Protein AF-A0A1F5FNK1-F1 (afdb_monomer_lite)

Secondary structure (DSSP, 8-state):
------TTEEEEE----TT-TTTTTS-SHHHHHHHHHHHHHHT--S-EEEEEE-TTPEEEEPPPSSSEEEEEEEESPPEEEEEE-TTSPEEEE--SSEEEEEEEEEPPPPTT-------S-EEEEEE-

Sequence (128 aa):
MIKQLDDRYSLERAKLSSGELSLSTKTGLAGEMEAFIGIASSFCKVPLEVVHVKRGVQGSLPVSRIGKTNIRYVGQAPAILVEPDANGNLKMIFTGEAVIEVIYNSEKVGAHGRNRGAHGQKKIYVVE

Structure (mmCIF, N/CA/C/O backbone):
data_AF-A0A1F5FNK1-F1
#
_entry.id   AF-A0A1F5FNK1-F1
#
loop_
_atom_site.group_PDB
_atom_site.id
_atom_site.type_symbol
_atom_site.label_atom_id
_atom_site.label_alt_id
_atom_site.label_comp_id
_atom_site.label_asym_id
_atom_site.label_entity_id
_atom_site.label_seq_id
_atom_site.pdbx_PDB_ins_code
_atom_site.Cartn_x
_atom_site.Cartn_y
_atom_site.Cartn_z
_atom_site.occupancy
_atom_site.B_iso_or_equiv
_atom_site.auth_seq_id
_atom_site.auth_comp_id
_atom_site.auth_asym_id
_atom_site.auth_atom_id
_atom_site.pdbx_PDB_model_num
ATOM 1 N N . MET A 1 1 ? 18.232 19.964 5.990 1.00 29.98 1 MET A N 1
ATOM 2 C CA . MET A 1 1 ? 18.309 19.805 4.522 1.00 29.98 1 MET A CA 1
ATOM 3 C C . MET A 1 1 ? 17.395 18.646 4.145 1.00 29.98 1 MET A C 1
ATOM 5 O O . MET A 1 1 ? 17.719 17.508 4.456 1.00 29.98 1 MET A O 1
ATOM 9 N N . ILE A 1 2 ? 16.194 18.935 3.637 1.00 34.03 2 ILE A N 1
ATOM 10 C CA . ILE A 1 2 ? 15.201 17.910 3.271 1.00 34.03 2 ILE A CA 1
ATOM 11 C C . ILE A 1 2 ? 15.765 17.175 2.048 1.00 34.03 2 ILE A C 1
ATOM 13 O O . ILE A 1 2 ? 15.998 17.807 1.019 1.00 34.03 2 ILE A O 1
ATOM 17 N N . LYS A 1 3 ? 16.103 15.886 2.205 1.00 37.16 3 LYS A N 1
ATOM 18 C CA . LYS A 1 3 ? 16.709 15.059 1.149 1.00 37.16 3 LYS A CA 1
ATOM 19 C C . LYS A 1 3 ? 15.835 15.112 -0.110 1.00 37.16 3 LYS A C 1
ATOM 21 O O . LYS A 1 3 ? 14.613 15.027 -0.011 1.00 37.16 3 LYS A O 1
ATOM 26 N N . GLN A 1 4 ? 16.498 15.254 -1.260 1.00 42.16 4 GLN A N 1
ATOM 27 C CA . GLN A 1 4 ? 15.941 15.076 -2.603 1.00 42.16 4 GLN A CA 1
ATOM 28 C C . GLN A 1 4 ? 14.910 13.944 -2.595 1.00 42.16 4 GLN A C 1
ATOM 30 O O . GLN A 1 4 ? 15.234 12.834 -2.176 1.00 42.16 4 GLN A O 1
ATOM 35 N N . LEU A 1 5 ? 13.682 14.255 -3.021 1.00 47.09 5 LEU A N 1
ATOM 36 C CA . LEU A 1 5 ? 12.624 13.282 -3.282 1.00 47.09 5 LEU A CA 1
ATOM 37 C C . LEU A 1 5 ? 13.210 12.162 -4.141 1.00 47.09 5 LEU A C 1
ATOM 39 O O . LEU A 1 5 ? 13.544 12.367 -5.305 1.00 47.09 5 LEU A O 1
ATOM 43 N N . ASP A 1 6 ? 13.408 11.010 -3.515 1.00 58.09 6 ASP A N 1
ATOM 44 C CA . ASP A 1 6 ? 13.993 9.835 -4.128 1.00 58.09 6 ASP A CA 1
ATOM 45 C C . ASP A 1 6 ? 13.098 9.383 -5.287 1.00 58.09 6 ASP A C 1
ATOM 47 O O . ASP A 1 6 ? 11.958 8.964 -5.090 1.00 58.09 6 ASP A O 1
ATOM 51 N N . ASP A 1 7 ? 13.602 9.487 -6.516 1.00 62.38 7 ASP A N 1
ATOM 52 C CA . ASP A 1 7 ? 12.842 9.201 -7.734 1.00 62.38 7 ASP A CA 1
ATOM 53 C C . ASP A 1 7 ? 12.365 7.738 -7.830 1.00 62.38 7 ASP A C 1
ATOM 55 O O . ASP A 1 7 ? 11.561 7.413 -8.711 1.00 62.38 7 ASP A O 1
ATOM 59 N N . ARG A 1 8 ? 12.842 6.864 -6.932 1.00 70.00 8 ARG A N 1
ATOM 60 C CA . ARG A 1 8 ? 12.560 5.424 -6.876 1.00 70.00 8 ARG A CA 1
ATOM 61 C C . ARG A 1 8 ? 11.142 5.076 -6.414 1.00 70.00 8 ARG A C 1
ATOM 63 O O . ARG A 1 8 ? 10.662 3.982 -6.734 1.00 70.00 8 ARG A O 1
ATOM 70 N N . TYR A 1 9 ? 10.450 5.971 -5.704 1.00 78.50 9 TYR A N 1
ATOM 71 C CA . TYR A 1 9 ? 9.070 5.731 -5.277 1.00 78.50 9 TYR A CA 1
ATOM 72 C C . TYR A 1 9 ? 8.178 6.975 -5.326 1.00 78.50 9 TYR A C 1
ATOM 74 O O . TYR A 1 9 ? 8.645 8.110 -5.356 1.00 78.50 9 TYR A O 1
ATOM 82 N N . SER A 1 10 ? 6.868 6.744 -5.352 1.00 81.75 10 SER A N 1
ATOM 83 C CA . SER A 1 10 ? 5.839 7.767 -5.173 1.00 81.75 10 SER A CA 1
ATOM 84 C C . SER A 1 10 ? 4.952 7.363 -4.003 1.00 81.75 10 SER A C 1
ATOM 86 O O . SER A 1 10 ? 4.521 6.214 -3.943 1.00 81.75 10 SER A O 1
ATOM 88 N N . LEU A 1 11 ? 4.722 8.287 -3.068 1.00 84.31 11 LEU A N 1
ATOM 89 C CA . LEU A 1 11 ? 3.833 8.095 -1.925 1.00 84.31 11 LEU A CA 1
ATOM 90 C C . LEU A 1 11 ? 2.674 9.086 -2.023 1.00 84.31 11 LEU A C 1
ATOM 92 O O . LEU A 1 11 ? 2.895 10.297 -1.987 1.00 84.31 11 LEU A O 1
ATOM 96 N N . GLU A 1 12 ? 1.448 8.578 -2.091 1.00 87.88 12 GLU A N 1
ATOM 97 C CA . GLU A 1 12 ? 0.243 9.403 -2.161 1.00 87.88 12 GLU A CA 1
ATOM 98 C C . GLU A 1 12 ? -0.871 8.889 -1.245 1.00 87.88 12 GLU A C 1
ATOM 100 O O . GLU A 1 12 ? -1.061 7.686 -1.063 1.00 87.88 12 GLU A O 1
ATOM 105 N N . ARG A 1 13 ? -1.644 9.818 -0.671 1.00 87.75 13 ARG A N 1
ATOM 106 C CA . ARG A 1 13 ? -2.895 9.463 0.004 1.00 87.75 13 ARG A CA 1
ATOM 107 C C . ARG A 1 13 ? -3.945 9.178 -1.061 1.00 87.75 13 ARG A C 1
ATOM 109 O O . ARG A 1 13 ? -4.220 10.048 -1.889 1.00 87.75 13 ARG A O 1
ATOM 116 N N . ALA A 1 14 ? -4.553 8.000 -1.017 1.00 86.44 14 ALA A N 1
ATOM 117 C CA . ALA A 1 14 ? -5.637 7.653 -1.918 1.00 86.44 14 ALA A CA 1
ATOM 118 C C . ALA A 1 14 ? -6.853 8.546 -1.632 1.00 86.44 14 ALA A C 1
ATOM 120 O O . ALA A 1 14 ? -7.303 8.672 -0.491 1.00 86.44 14 ALA A O 1
ATOM 121 N N . LYS A 1 15 ? -7.374 9.188 -2.682 1.00 81.75 15 LYS A N 1
ATOM 122 C CA . LYS A 1 15 ? -8.658 9.889 -2.642 1.00 81.75 15 LYS A CA 1
ATOM 123 C C . LYS A 1 15 ? -9.704 8.989 -3.266 1.00 81.75 15 LYS A C 1
ATOM 125 O O . LYS A 1 15 ? -9.684 8.758 -4.471 1.00 81.75 15 LYS A O 1
ATOM 130 N N . LEU A 1 16 ? -10.597 8.511 -2.423 1.00 76.06 16 LEU A N 1
ATOM 131 C CA . LEU A 1 16 ? -11.720 7.689 -2.820 1.00 76.06 16 LEU A CA 1
ATOM 132 C C . LEU A 1 16 ? -12.796 8.600 -3.430 1.00 76.06 16 LEU A C 1
ATOM 134 O O . LEU A 1 16 ? -13.244 9.545 -2.779 1.00 76.06 16 LEU A O 1
ATOM 138 N N . SER A 1 17 ? -13.125 8.419 -4.711 1.00 68.69 17 SER A N 1
ATOM 139 C CA . SER A 1 17 ? -14.041 9.328 -5.432 1.00 68.69 17 SER A CA 1
ATOM 140 C C . SER A 1 17 ? -15.505 8.879 -5.343 1.00 68.69 17 SER A C 1
ATOM 142 O O . SER A 1 17 ? -15.804 7.725 -5.035 1.00 68.69 17 SER A O 1
ATOM 144 N N . SER A 1 18 ? -16.440 9.804 -5.595 1.00 49.38 18 SER A N 1
ATOM 145 C CA . SER A 1 18 ? -17.885 9.561 -5.504 1.00 49.38 18 SER A CA 1
ATOM 146 C C . SER A 1 18 ? -18.330 8.480 -6.496 1.00 49.38 18 SER A C 1
ATOM 148 O O . SER A 1 18 ? -18.381 8.726 -7.700 1.00 49.38 18 SER A O 1
ATOM 150 N N . GLY A 1 19 ? -18.643 7.289 -5.986 1.00 53.03 19 GLY A N 1
ATOM 151 C CA . GLY A 1 19 ? -18.984 6.109 -6.790 1.00 53.03 19 GLY A CA 1
ATOM 152 C C . GLY A 1 19 ? -18.438 4.797 -6.223 1.00 53.03 19 GLY A C 1
ATOM 153 O O . GLY A 1 19 ? -18.882 3.723 -6.618 1.00 53.03 19 GLY A O 1
ATOM 154 N N . GLU A 1 20 ? -17.532 4.863 -5.249 1.00 56.12 20 GLU A N 1
ATOM 155 C CA . GLU A 1 20 ? -17.095 3.713 -4.456 1.00 56.12 20 GLU A CA 1
ATOM 156 C C . GLU A 1 20 ? -18.206 3.307 -3.474 1.00 56.12 20 GLU A C 1
ATOM 158 O O . GLU A 1 20 ? -18.159 3.606 -2.283 1.00 56.12 20 GLU A O 1
ATOM 163 N N . LEU A 1 21 ? -19.254 2.684 -4.020 1.00 45.62 21 LEU A N 1
ATOM 164 C CA . LEU A 1 21 ? -20.584 2.384 -3.464 1.00 45.62 21 LEU A CA 1
ATOM 165 C C . LEU A 1 21 ? -20.649 1.841 -2.016 1.00 45.62 21 LEU A C 1
ATOM 167 O O . LEU A 1 21 ? -21.734 1.766 -1.449 1.00 45.62 21 LEU A O 1
ATOM 171 N N . SER A 1 22 ? -19.522 1.454 -1.418 1.00 52.91 22 SER A N 1
ATOM 172 C CA . SER A 1 22 ? -19.429 0.844 -0.090 1.00 52.91 22 SER A CA 1
ATOM 173 C C . SER A 1 22 ? -19.036 1.827 1.025 1.00 52.91 22 SER A C 1
ATOM 175 O O . SER A 1 22 ? -19.357 1.581 2.187 1.00 52.91 22 SER A O 1
ATOM 177 N N . LEU A 1 23 ? -18.392 2.958 0.707 1.00 55.84 23 LEU A N 1
ATOM 178 C CA . LEU A 1 23 ? -17.866 3.895 1.716 1.00 55.84 23 LEU A CA 1
ATOM 179 C C . LEU A 1 23 ? -18.942 4.615 2.522 1.00 55.84 23 LEU A C 1
ATOM 181 O O . LEU A 1 23 ? -18.764 4.871 3.707 1.00 55.84 23 LEU A O 1
ATOM 185 N N . SER A 1 24 ? -20.076 4.933 1.900 1.00 56.03 24 SER A N 1
ATOM 186 C CA . SER A 1 24 ? -21.191 5.571 2.606 1.00 56.03 24 SER A CA 1
ATOM 187 C C . SER A 1 24 ? -21.899 4.620 3.577 1.00 56.03 24 SER A C 1
ATOM 189 O O . SER A 1 24 ? -22.559 5.088 4.499 1.00 56.03 24 SER A O 1
ATOM 191 N N . THR A 1 25 ? -21.762 3.299 3.397 1.00 60.44 25 THR A N 1
ATOM 192 C CA . THR A 1 25 ? -22.408 2.291 4.259 1.00 60.44 25 THR A CA 1
ATOM 193 C C . THR A 1 25 ? -21.612 1.961 5.522 1.00 60.44 25 THR A C 1
ATOM 195 O O . THR A 1 25 ? -22.187 1.459 6.486 1.00 60.44 25 THR A O 1
ATOM 198 N N . LYS A 1 26 ? -20.312 2.283 5.556 1.00 64.69 26 LYS A N 1
ATOM 199 C CA . LYS A 1 26 ? -19.456 2.173 6.743 1.00 64.69 26 LYS A CA 1
ATOM 200 C C . LYS A 1 26 ? -18.767 3.508 6.999 1.00 64.69 26 LYS A C 1
ATOM 202 O O . LYS A 1 26 ? -17.760 3.834 6.384 1.00 64.69 26 LYS A O 1
ATOM 207 N N . THR A 1 27 ? -19.322 4.290 7.917 1.00 65.44 27 THR A N 1
ATOM 208 C CA . THR A 1 27 ? -18.775 5.600 8.286 1.00 65.44 27 THR A CA 1
ATOM 209 C C . THR A 1 27 ? -17.490 5.457 9.104 1.00 65.44 27 THR A C 1
ATOM 211 O O . THR A 1 27 ? -17.457 4.693 10.068 1.00 65.44 27 THR A O 1
ATOM 214 N N . GLY A 1 28 ? -16.464 6.248 8.780 1.00 79.81 28 GLY A N 1
ATOM 215 C CA . GLY A 1 28 ? -15.207 6.319 9.533 1.00 79.81 28 GLY A CA 1
ATOM 216 C C . GLY A 1 28 ? -14.064 5.498 8.930 1.00 79.81 28 GLY A C 1
ATOM 217 O O . GLY A 1 28 ? -14.226 4.816 7.920 1.00 79.81 28 GLY A O 1
ATOM 218 N N . LEU A 1 29 ? -12.890 5.572 9.566 1.00 85.00 29 LEU A N 1
ATOM 219 C CA . LEU A 1 29 ? -11.626 5.046 9.034 1.00 85.00 29 LEU A CA 1
ATOM 220 C C . LEU A 1 29 ? -11.686 3.553 8.665 1.00 85.00 29 LEU A C 1
ATOM 222 O O . LEU A 1 29 ? -11.196 3.169 7.608 1.00 85.00 29 LEU A O 1
ATOM 226 N N . ALA A 1 30 ? -12.327 2.722 9.492 1.00 85.94 30 ALA A N 1
ATOM 227 C CA . ALA A 1 30 ? -12.473 1.293 9.215 1.00 85.94 30 ALA A CA 1
ATOM 228 C C . ALA A 1 30 ? -13.226 1.028 7.896 1.00 85.94 30 ALA A C 1
ATOM 230 O O . ALA A 1 30 ? -12.819 0.175 7.111 1.00 85.94 30 ALA A O 1
ATOM 231 N N . GLY A 1 31 ? -14.277 1.803 7.611 1.00 84.94 31 GLY A N 1
ATOM 232 C CA . GLY A 1 31 ? -15.004 1.711 6.345 1.00 84.94 31 GLY A CA 1
ATOM 233 C C . GLY A 1 31 ? -14.170 2.162 5.149 1.00 84.94 31 GLY A C 1
ATOM 234 O O . GLY A 1 31 ? -14.203 1.515 4.102 1.00 84.94 31 GLY A O 1
ATOM 235 N N . GLU A 1 32 ? -13.367 3.220 5.318 1.00 86.19 32 GLU A N 1
ATOM 236 C CA . GLU A 1 32 ? -12.422 3.678 4.291 1.00 86.19 32 GLU A CA 1
ATOM 237 C C . GLU A 1 32 ? -11.371 2.615 3.957 1.00 86.19 32 GLU A C 1
ATOM 239 O O . GLU A 1 32 ? -11.096 2.345 2.786 1.00 86.19 32 GLU A O 1
ATOM 244 N N . MET A 1 33 ? -10.811 1.982 4.988 1.00 88.94 33 MET A N 1
ATOM 245 C CA . MET A 1 33 ? -9.822 0.915 4.861 1.00 88.94 33 MET A CA 1
ATOM 246 C C . MET A 1 33 ? -10.400 -0.308 4.141 1.00 88.94 33 MET A C 1
ATOM 248 O O . MET A 1 33 ? -9.790 -0.806 3.195 1.00 88.94 33 MET A O 1
ATOM 252 N N . GLU A 1 34 ? -11.591 -0.766 4.530 1.00 88.12 34 GLU A N 1
ATOM 253 C CA . GLU A 1 34 ? -12.250 -1.908 3.889 1.00 88.12 34 GLU A CA 1
ATOM 254 C C . GLU A 1 34 ? -12.581 -1.654 2.413 1.00 88.12 34 GLU A C 1
ATOM 256 O O . GLU A 1 34 ? -12.300 -2.497 1.555 1.00 88.12 34 GLU A O 1
ATOM 261 N N . ALA A 1 35 ? -13.149 -0.488 2.093 1.00 85.75 35 ALA A N 1
ATOM 262 C CA . ALA A 1 35 ? -13.473 -0.144 0.713 1.00 85.75 35 ALA A CA 1
ATOM 263 C C . ALA A 1 35 ? -12.211 -0.061 -0.153 1.00 85.75 35 ALA A C 1
ATOM 265 O O . ALA A 1 35 ? -12.189 -0.588 -1.269 1.00 85.75 35 ALA A O 1
ATOM 266 N N . PHE A 1 36 ? -11.137 0.529 0.380 1.00 88.06 36 PHE A N 1
ATOM 267 C CA . PHE A 1 36 ? -9.859 0.600 -0.315 1.00 88.06 36 PHE A CA 1
ATOM 268 C C . PHE A 1 36 ? -9.284 -0.793 -0.605 1.00 88.06 36 PHE A C 1
ATOM 270 O O . PHE A 1 36 ? -8.850 -1.033 -1.732 1.00 88.06 36 PHE A O 1
ATOM 277 N N . ILE A 1 37 ? -9.345 -1.737 0.347 1.00 89.81 37 ILE A N 1
ATOM 278 C CA . ILE A 1 37 ? -8.952 -3.140 0.112 1.00 89.81 37 ILE A CA 1
ATOM 279 C C . ILE A 1 37 ? -9.790 -3.745 -1.017 1.00 89.81 37 ILE A C 1
ATOM 281 O O . ILE A 1 37 ? -9.227 -4.358 -1.928 1.00 89.81 37 ILE A O 1
ATOM 285 N N . GLY A 1 38 ? -11.112 -3.557 -0.990 1.00 87.25 38 GLY A N 1
ATOM 286 C CA . GLY A 1 38 ? -12.022 -4.078 -2.011 1.00 87.25 38 GLY A CA 1
ATOM 287 C C . GLY A 1 38 ? -11.685 -3.568 -3.414 1.00 87.25 38 GLY A C 1
ATOM 288 O O . GLY A 1 38 ? -11.552 -4.357 -4.352 1.00 87.25 38 GLY A O 1
ATOM 289 N N . ILE A 1 39 ? -11.464 -2.263 -3.559 1.00 82.69 39 ILE A N 1
ATOM 290 C CA . ILE A 1 39 ? -11.132 -1.622 -4.841 1.00 82.69 39 ILE A CA 1
ATOM 291 C C . ILE A 1 39 ? -9.745 -2.031 -5.313 1.00 82.69 39 ILE A C 1
ATOM 293 O O . ILE A 1 39 ? -9.574 -2.450 -6.461 1.00 82.69 39 ILE A O 1
ATOM 297 N N . ALA A 1 40 ? -8.750 -1.953 -4.428 1.00 84.56 40 ALA A N 1
ATOM 298 C CA . ALA A 1 40 ? -7.393 -2.353 -4.748 1.00 84.56 40 ALA A CA 1
ATOM 299 C C . ALA A 1 40 ? -7.362 -3.828 -5.185 1.00 84.56 40 ALA A C 1
ATOM 301 O O . ALA A 1 40 ? -6.706 -4.162 -6.171 1.00 84.56 40 ALA A O 1
ATOM 302 N N . SER A 1 41 ? -8.109 -4.709 -4.528 1.00 85.00 41 SER A N 1
ATOM 303 C CA . SER A 1 41 ? -8.150 -6.127 -4.898 1.00 85.00 41 SER A CA 1
ATOM 304 C C . SER A 1 41 ? -8.880 -6.368 -6.224 1.00 85.00 41 SER A C 1
ATOM 306 O O . SER A 1 41 ? -8.406 -7.147 -7.048 1.00 85.00 41 SER A O 1
ATOM 308 N N . SER A 1 42 ? -9.982 -5.652 -6.476 1.00 78.94 42 SER A N 1
ATOM 309 C CA . SER A 1 42 ? -10.837 -5.853 -7.660 1.00 78.94 42 SER A CA 1
ATOM 310 C C . SER A 1 42 ? -10.177 -5.438 -8.978 1.00 78.94 42 SER A C 1
ATOM 312 O O . SER A 1 42 ? -10.421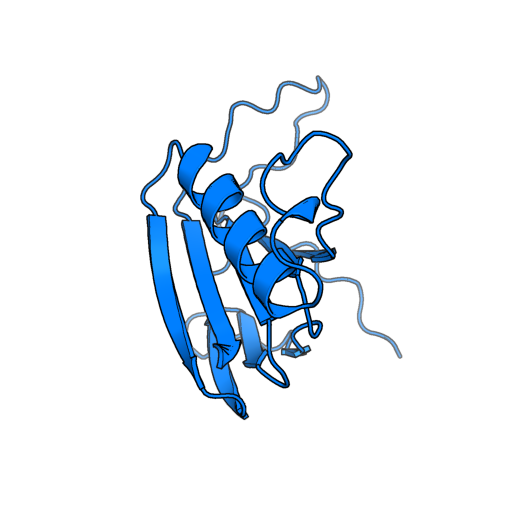 -6.049 -10.016 1.00 78.94 42 SER A O 1
ATOM 314 N N . PHE A 1 43 ? -9.312 -4.421 -8.959 1.00 67.38 43 PHE A N 1
ATOM 315 C CA . PHE A 1 43 ? -8.614 -3.925 -10.153 1.00 67.38 43 PHE A CA 1
ATOM 316 C C . PHE A 1 43 ? -7.189 -4.482 -10.298 1.00 67.38 43 PHE A C 1
ATOM 318 O O . PHE A 1 43 ? -6.298 -3.805 -10.820 1.00 67.38 43 PHE A O 1
ATOM 325 N N . CYS A 1 44 ? -6.937 -5.710 -9.835 1.00 69.75 44 CYS A N 1
ATOM 326 C CA . CYS A 1 44 ? -5.605 -6.303 -9.873 1.00 69.75 44 CYS A CA 1
ATOM 327 C C . CYS A 1 44 ? -5.423 -7.274 -11.050 1.00 69.75 44 CYS A C 1
ATOM 329 O O . CYS A 1 44 ? -6.027 -8.339 -11.097 1.00 69.75 44 CYS A O 1
ATOM 331 N N . LYS A 1 45 ? -4.545 -6.917 -11.997 1.00 74.81 45 LYS A N 1
ATOM 332 C CA . LYS A 1 45 ? -4.120 -7.783 -13.121 1.00 74.81 45 LYS A CA 1
ATOM 333 C C . LYS A 1 45 ? -2.777 -8.484 -12.878 1.00 74.81 45 LYS A C 1
ATOM 335 O O . LYS A 1 45 ? -2.248 -9.129 -13.776 1.00 74.81 45 LYS A O 1
ATOM 340 N N . VAL A 1 46 ? -2.216 -8.312 -11.686 1.00 77.75 46 VAL A N 1
ATOM 341 C CA . VAL A 1 46 ? -0.918 -8.845 -11.258 1.00 77.75 46 VAL A CA 1
ATOM 342 C C . VAL A 1 46 ? -1.093 -9.712 -10.009 1.00 77.75 46 VAL A C 1
ATOM 344 O O . VAL A 1 46 ? -2.117 -9.574 -9.337 1.00 77.75 46 VAL A O 1
ATOM 347 N N . PRO A 1 47 ? -0.130 -10.585 -9.656 1.00 84.44 47 PRO A N 1
ATOM 348 C CA . PRO A 1 47 ? -0.175 -11.302 -8.385 1.00 84.44 47 PRO A CA 1
ATOM 349 C C . PRO A 1 47 ? -0.317 -10.328 -7.208 1.00 84.44 47 PRO A C 1
ATOM 351 O O . PRO A 1 47 ? 0.469 -9.381 -7.089 1.00 84.44 47 PRO A O 1
ATOM 354 N N . LEU A 1 48 ? -1.331 -10.561 -6.372 1.00 87.38 48 LEU A N 1
ATOM 355 C CA . LEU A 1 48 ? -1.657 -9.773 -5.186 1.00 87.38 48 LEU A CA 1
ATOM 356 C C . LEU A 1 48 ? -1.409 -10.603 -3.928 1.00 87.38 48 LEU A C 1
ATOM 358 O O . LEU A 1 48 ? -1.902 -11.722 -3.816 1.00 87.38 48 LEU A O 1
ATOM 362 N N . GLU A 1 49 ? -0.712 -10.017 -2.964 1.00 90.56 49 GLU A N 1
ATOM 363 C CA . GLU A 1 49 ? -0.577 -10.548 -1.610 1.00 90.56 49 GLU A CA 1
ATOM 364 C C . GLU A 1 49 ? -1.122 -9.524 -0.606 1.00 90.56 49 GLU A C 1
ATOM 366 O O . GLU A 1 49 ? -0.805 -8.334 -0.678 1.00 90.56 49 GLU A O 1
ATOM 371 N N . VAL A 1 50 ? -1.950 -9.985 0.331 1.00 91.38 50 VAL A N 1
ATOM 372 C CA . VAL A 1 50 ? -2.451 -9.170 1.443 1.00 91.38 50 VAL A CA 1
ATOM 373 C C . VAL A 1 50 ? -1.712 -9.591 2.707 1.00 91.38 50 VAL A C 1
ATOM 375 O O . VAL A 1 50 ? -1.656 -10.775 3.031 1.00 91.38 50 VAL A O 1
ATOM 378 N N . VAL A 1 51 ? -1.125 -8.623 3.403 1.00 90.50 51 VAL A N 1
ATOM 379 C CA . VAL A 1 51 ? -0.273 -8.834 4.573 1.00 90.50 51 VAL A CA 1
ATOM 380 C C . VAL A 1 51 ? -0.843 -8.043 5.740 1.00 90.50 51 VAL A C 1
ATOM 382 O O . VAL A 1 51 ? -1.004 -6.830 5.646 1.00 90.50 51 VAL A O 1
ATOM 385 N N . HIS A 1 52 ? -1.105 -8.713 6.858 1.00 91.62 52 HIS A N 1
ATOM 386 C CA . HIS A 1 52 ? -1.504 -8.049 8.097 1.00 91.62 52 HIS A CA 1
ATOM 387 C C . HIS A 1 52 ? -0.262 -7.762 8.939 1.00 91.62 52 HIS A C 1
ATOM 389 O O . HIS A 1 52 ? 0.586 -8.637 9.132 1.00 91.62 52 HIS A O 1
ATOM 395 N N . VAL A 1 53 ? -0.134 -6.531 9.426 1.00 88.31 53 VAL A N 1
ATOM 396 C CA . VAL A 1 53 ? 1.016 -6.075 10.212 1.00 88.31 53 VAL A CA 1
ATOM 397 C C . VAL A 1 53 ? 0.548 -5.329 11.453 1.00 88.31 53 VAL A C 1
ATOM 399 O O . VAL A 1 53 ? -0.428 -4.588 11.416 1.00 88.31 53 VAL A O 1
ATOM 402 N N . LYS A 1 54 ? 1.273 -5.502 12.561 1.00 88.12 54 LYS A N 1
ATOM 403 C CA . LYS A 1 54 ? 1.012 -4.744 13.788 1.00 88.12 54 LYS A CA 1
ATOM 404 C C . LYS A 1 54 ? 1.621 -3.347 13.704 1.00 88.12 54 LYS A C 1
ATOM 406 O O . LYS A 1 54 ? 2.718 -3.173 13.163 1.00 88.12 54 LYS A O 1
ATOM 411 N N . ARG A 1 55 ? 0.966 -2.369 14.327 1.00 85.69 55 ARG A N 1
ATOM 412 C CA . ARG A 1 55 ? 1.545 -1.044 14.603 1.00 85.69 55 ARG A CA 1
ATOM 413 C C . ARG A 1 55 ? 2.918 -1.161 15.281 1.00 85.69 55 ARG A C 1
ATOM 415 O O . ARG A 1 55 ? 3.147 -2.019 16.131 1.00 85.69 55 ARG A O 1
ATOM 422 N N . GLY A 1 56 ? 3.843 -0.289 14.889 1.00 78.50 56 GLY A N 1
ATOM 423 C CA . GLY A 1 56 ? 5.220 -0.247 15.388 1.00 78.50 56 GLY A CA 1
ATOM 424 C C . GLY A 1 56 ? 6.179 -1.244 14.728 1.00 78.50 56 GLY A C 1
ATOM 425 O O . GLY A 1 56 ? 7.386 -1.151 14.949 1.00 78.50 56 GLY A O 1
ATOM 426 N N . VAL A 1 57 ? 5.687 -2.162 13.889 1.00 82.56 57 VAL A N 1
ATOM 427 C CA . VAL A 1 57 ? 6.548 -3.073 13.123 1.00 82.56 57 VAL A CA 1
ATOM 428 C C . VAL A 1 57 ? 7.246 -2.312 11.995 1.00 82.56 57 VAL A C 1
ATOM 430 O O . VAL A 1 57 ? 6.678 -1.412 11.369 1.00 82.56 57 VAL A O 1
ATOM 433 N N . GLN A 1 58 ? 8.496 -2.686 11.729 1.00 81.44 58 GLN A N 1
ATOM 434 C CA . GLN A 1 58 ? 9.215 -2.246 10.540 1.00 81.44 58 GLN A CA 1
ATOM 435 C C . GLN A 1 58 ? 8.980 -3.236 9.400 1.00 81.44 58 GLN A C 1
ATOM 437 O O . GLN A 1 58 ? 9.198 -4.437 9.554 1.00 81.44 58 GLN A O 1
ATOM 442 N N . GLY A 1 59 ? 8.532 -2.726 8.257 1.00 76.50 59 GLY A N 1
ATOM 443 C CA . GLY A 1 59 ? 8.382 -3.480 7.019 1.00 76.50 59 GLY A CA 1
ATOM 444 C C . GLY A 1 59 ? 9.505 -3.170 6.033 1.00 76.50 59 GLY A C 1
ATOM 445 O O . GLY A 1 59 ? 10.022 -2.053 5.994 1.00 76.50 59 GLY A O 1
ATOM 446 N N . SER A 1 60 ? 9.851 -4.156 5.209 1.00 78.31 60 SER A N 1
ATOM 447 C CA . SER A 1 60 ? 10.697 -3.969 4.029 1.00 78.31 60 SER A CA 1
ATOM 448 C C . SER A 1 60 ? 9.802 -3.939 2.789 1.00 78.31 60 SER A C 1
ATOM 450 O O . SER A 1 60 ? 9.040 -4.877 2.540 1.00 78.31 60 SER A O 1
ATOM 452 N N . LEU A 1 61 ? 9.846 -2.835 2.046 1.00 77.12 61 LEU A N 1
ATOM 453 C CA . LEU A 1 61 ? 9.122 -2.632 0.800 1.00 77.12 61 LEU A CA 1
ATOM 454 C C . LEU A 1 61 ? 10.062 -2.866 -0.383 1.00 77.12 61 LEU A C 1
ATOM 456 O O . LEU A 1 61 ? 10.999 -2.084 -0.578 1.00 77.12 61 LEU A O 1
ATOM 460 N N . PRO A 1 62 ? 9.802 -3.892 -1.209 1.00 70.44 62 PRO A N 1
ATOM 461 C CA . PRO A 1 62 ? 10.533 -4.079 -2.448 1.00 70.44 62 PRO A CA 1
ATOM 462 C C . PRO A 1 62 ? 10.519 -2.802 -3.285 1.00 70.44 62 PRO A C 1
ATOM 464 O O . PRO A 1 62 ? 9.481 -2.155 -3.430 1.00 70.44 62 PRO A O 1
ATOM 467 N N . VAL A 1 63 ? 11.671 -2.439 -3.841 1.00 72.31 63 VAL A N 1
ATOM 468 C CA . VAL A 1 63 ? 11.769 -1.329 -4.793 1.00 72.31 63 VAL A CA 1
ATOM 469 C C . VAL A 1 63 ? 11.893 -1.907 -6.186 1.00 72.31 63 VAL A C 1
ATOM 471 O O . VAL A 1 63 ? 12.651 -2.846 -6.435 1.00 72.31 63 VAL A O 1
ATOM 474 N N . SER A 1 64 ? 11.140 -1.331 -7.108 1.00 69.19 64 SER A N 1
ATOM 475 C CA . SER A 1 64 ? 11.268 -1.626 -8.524 1.00 69.19 64 SER A CA 1
ATOM 476 C C . SER A 1 64 ? 12.702 -1.378 -9.014 1.00 69.19 64 SER A C 1
ATOM 478 O O . SER A 1 64 ? 13.222 -0.272 -8.879 1.00 69.19 64 SER A O 1
ATOM 480 N N . ARG A 1 65 ? 13.334 -2.393 -9.623 1.00 64.12 65 ARG A N 1
ATOM 481 C CA . ARG A 1 65 ? 14.687 -2.276 -10.211 1.00 64.12 65 ARG A CA 1
ATOM 482 C C . ARG A 1 65 ? 14.699 -1.600 -11.587 1.00 64.12 65 ARG A C 1
ATOM 484 O O . ARG A 1 65 ? 15.738 -1.109 -12.006 1.00 64.12 65 ARG A O 1
ATOM 491 N N . ILE A 1 66 ? 13.560 -1.598 -12.281 1.00 61.34 66 ILE A N 1
ATOM 492 C CA . ILE A 1 66 ? 13.418 -1.184 -13.693 1.00 61.34 66 ILE A CA 1
ATOM 493 C C . ILE A 1 66 ? 12.440 -0.012 -13.888 1.00 61.34 66 ILE A C 1
ATOM 495 O O . ILE A 1 66 ? 12.158 0.405 -15.002 1.00 61.34 66 ILE A O 1
ATOM 499 N N . GLY A 1 67 ? 11.909 0.537 -12.797 1.00 66.38 67 GLY A N 1
ATOM 500 C CA . GLY A 1 67 ? 10.807 1.503 -12.808 1.00 66.38 67 GLY A CA 1
ATOM 501 C C . GLY A 1 67 ? 10.565 2.109 -11.427 1.00 66.38 67 GLY A C 1
ATOM 502 O O . GLY A 1 67 ? 11.368 1.905 -10.520 1.00 66.38 67 GLY A O 1
ATOM 503 N N . LYS A 1 68 ? 9.446 2.806 -11.240 1.00 75.25 68 LYS A N 1
ATOM 504 C CA . LYS A 1 68 ? 9.036 3.392 -9.960 1.00 75.25 68 LYS A CA 1
ATOM 505 C C . LYS A 1 68 ? 8.140 2.454 -9.156 1.00 75.25 68 LYS A C 1
ATOM 507 O O . LYS A 1 68 ? 7.305 1.737 -9.713 1.00 75.25 68 LYS A O 1
ATOM 512 N N . THR A 1 69 ? 8.281 2.512 -7.838 1.00 80.44 69 THR A N 1
ATOM 513 C CA . THR A 1 69 ? 7.364 1.870 -6.885 1.00 80.44 69 THR A CA 1
ATOM 514 C C . THR A 1 69 ? 6.263 2.858 -6.514 1.00 80.44 69 THR A C 1
ATOM 516 O O . THR A 1 69 ? 6.568 3.927 -5.989 1.00 80.44 69 THR A O 1
ATOM 519 N N . ASN A 1 70 ? 4.997 2.534 -6.780 1.00 83.88 70 ASN A N 1
ATOM 520 C CA . ASN A 1 70 ? 3.880 3.389 -6.363 1.00 83.88 70 ASN A CA 1
ATOM 521 C C . ASN A 1 70 ? 3.313 2.885 -5.045 1.00 83.88 70 ASN A C 1
ATOM 523 O O . ASN A 1 70 ? 3.031 1.694 -4.905 1.00 83.88 70 ASN A O 1
ATOM 527 N N . ILE A 1 71 ? 3.143 3.803 -4.102 1.00 86.56 71 ILE A N 1
ATOM 528 C CA . ILE A 1 71 ? 2.634 3.543 -2.766 1.00 86.56 71 ILE A CA 1
ATOM 529 C C . ILE A 1 71 ? 1.422 4.442 -2.557 1.00 86.56 71 ILE A C 1
ATOM 531 O O . ILE A 1 71 ? 1.538 5.669 -2.572 1.00 86.56 71 ILE A O 1
ATOM 535 N N . ARG A 1 72 ? 0.261 3.827 -2.351 1.00 90.12 72 ARG A N 1
ATOM 536 C CA . ARG A 1 72 ? -0.987 4.523 -2.030 1.00 90.12 72 ARG A CA 1
ATOM 537 C C . ARG A 1 72 ? -1.458 4.105 -0.653 1.00 90.12 72 ARG A C 1
ATOM 539 O O . ARG A 1 72 ? -1.270 2.953 -0.274 1.00 90.12 72 ARG A O 1
ATOM 546 N N . TYR A 1 73 ? -2.069 5.013 0.095 1.00 91.56 73 TYR A N 1
ATOM 547 C CA . TYR A 1 73 ? -2.566 4.677 1.428 1.00 91.56 73 TYR A CA 1
ATOM 548 C C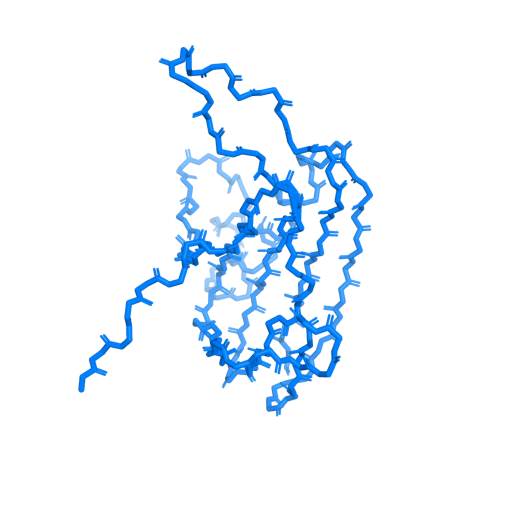 . TYR A 1 73 ? -3.885 5.355 1.789 1.00 91.56 73 TYR A C 1
ATOM 550 O O . TYR A 1 73 ? -4.200 6.444 1.306 1.00 91.56 73 TYR A O 1
ATOM 558 N N . VAL A 1 74 ? -4.609 4.716 2.705 1.00 91.12 74 VAL A N 1
ATOM 559 C CA . VAL A 1 74 ? -5.740 5.262 3.466 1.00 91.12 74 VAL A CA 1
ATOM 560 C C . VAL A 1 74 ? -5.421 5.121 4.956 1.00 91.12 74 VAL A C 1
ATOM 562 O O . VAL A 1 74 ? -4.770 4.157 5.351 1.00 91.12 74 VAL A O 1
ATOM 565 N N . GLY A 1 75 ? -5.857 6.079 5.777 1.00 89.69 75 GLY A N 1
ATOM 566 C CA . GLY A 1 75 ? -5.525 6.148 7.205 1.00 89.69 75 GLY A CA 1
ATOM 567 C C . GLY A 1 75 ? -4.239 6.912 7.504 1.00 89.69 75 GLY A C 1
ATOM 568 O O . GLY A 1 75 ? -3.942 7.919 6.852 1.00 89.69 75 GLY A O 1
ATOM 569 N N . GLN A 1 76 ? -3.502 6.456 8.518 1.00 88.56 76 GLN A N 1
ATOM 570 C CA . GLN A 1 76 ? -2.235 7.056 8.927 1.00 88.56 76 GLN A CA 1
ATOM 571 C C . GLN A 1 76 ? -1.203 6.934 7.797 1.00 88.56 76 GLN A C 1
ATOM 573 O O . GLN A 1 76 ? -0.942 5.846 7.283 1.00 88.56 76 GLN A O 1
ATOM 578 N N . ALA A 1 77 ? -0.569 8.049 7.429 1.00 84.06 77 ALA A N 1
ATOM 579 C CA . ALA A 1 77 ? 0.528 8.018 6.470 1.00 84.06 77 ALA A CA 1
ATOM 580 C C . ALA A 1 77 ? 1.695 7.180 7.027 1.00 84.06 77 ALA A C 1
ATOM 582 O O . ALA A 1 77 ? 2.169 7.474 8.132 1.00 84.06 77 ALA A O 1
ATOM 583 N N . PRO A 1 78 ? 2.191 6.165 6.296 1.00 81.75 78 PRO A N 1
ATOM 584 C CA . PRO A 1 78 ? 3.353 5.419 6.750 1.00 81.75 78 PRO A CA 1
ATOM 585 C C . PRO A 1 78 ? 4.604 6.295 6.739 1.00 81.75 78 PRO A C 1
ATOM 587 O O . PRO A 1 78 ? 4.801 7.121 5.844 1.00 81.75 78 PRO A O 1
ATOM 590 N N . ALA A 1 79 ? 5.499 6.067 7.699 1.00 79.62 79 ALA A N 1
ATOM 591 C CA . ALA A 1 79 ? 6.812 6.693 7.684 1.00 79.62 79 ALA A CA 1
ATOM 592 C C . ALA A 1 79 ? 7.770 5.830 6.855 1.00 79.62 79 ALA A C 1
ATOM 594 O O . ALA A 1 79 ? 8.146 4.734 7.269 1.00 79.62 79 ALA A O 1
ATOM 595 N N . ILE A 1 80 ? 8.169 6.312 5.679 1.00 72.75 80 ILE A N 1
ATOM 596 C CA . ILE A 1 80 ? 9.156 5.633 4.833 1.00 72.75 80 ILE A CA 1
ATOM 597 C C . ILE A 1 80 ? 10.548 6.136 5.209 1.00 72.75 80 ILE A C 1
ATOM 599 O O . ILE A 1 80 ? 10.856 7.322 5.084 1.00 72.75 80 ILE A O 1
ATOM 603 N N . LEU A 1 81 ? 11.396 5.218 5.658 1.00 69.81 81 LEU A N 1
ATOM 604 C CA . LEU A 1 81 ? 12.817 5.453 5.822 1.00 69.81 81 LEU A CA 1
ATOM 605 C C . LEU A 1 81 ? 13.487 5.225 4.465 1.00 69.81 81 LEU A C 1
ATOM 607 O O . LEU A 1 81 ? 13.493 4.124 3.921 1.00 69.81 81 LEU A O 1
ATOM 611 N N . VAL A 1 82 ? 14.058 6.294 3.918 1.00 60.09 82 VAL A N 1
ATOM 612 C CA . VAL A 1 82 ? 14.694 6.290 2.589 1.00 60.09 82 VAL A CA 1
ATOM 613 C C . VAL A 1 82 ? 15.969 5.434 2.561 1.00 60.09 82 VAL A C 1
ATOM 615 O O . VAL A 1 82 ? 16.445 5.050 1.494 1.00 60.09 82 VAL A O 1
ATOM 618 N N . GLU A 1 83 ? 16.533 5.113 3.727 1.00 67.62 83 GLU A N 1
ATOM 619 C CA . GLU A 1 83 ? 17.691 4.228 3.821 1.00 67.62 83 GLU A C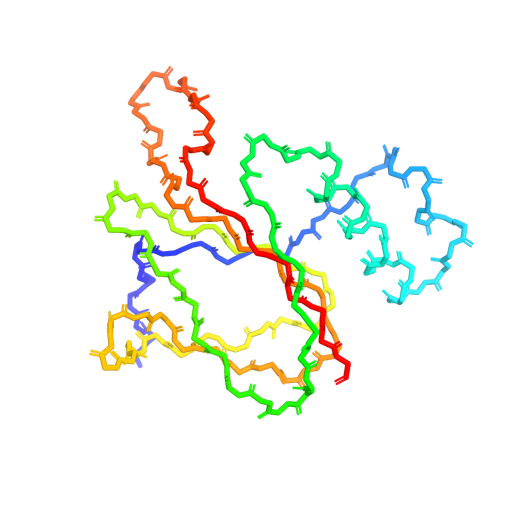A 1
ATOM 620 C C . GLU A 1 83 ? 17.291 2.787 3.488 1.00 67.62 83 GLU A C 1
ATOM 622 O O . GLU A 1 83 ? 16.470 2.201 4.205 1.00 67.62 83 GLU A O 1
ATOM 627 N N . PRO A 1 84 ? 17.861 2.205 2.415 1.00 71.12 84 PRO A N 1
ATOM 628 C CA . PRO A 1 84 ? 17.533 0.848 2.038 1.00 71.12 84 PRO A CA 1
ATOM 629 C C . PRO A 1 84 ? 17.958 -0.153 3.119 1.00 71.12 84 PRO A C 1
ATOM 631 O O . PRO A 1 84 ? 18.891 0.085 3.891 1.00 71.12 84 PRO A O 1
ATOM 634 N N . ASP A 1 85 ? 17.293 -1.302 3.175 1.00 75.12 85 ASP A N 1
ATOM 635 C CA . ASP A 1 85 ? 17.803 -2.453 3.913 1.00 75.12 85 ASP A CA 1
ATOM 636 C C . ASP A 1 85 ? 18.989 -3.120 3.200 1.00 75.12 85 ASP A C 1
ATOM 638 O O . ASP A 1 85 ? 19.430 -2.694 2.131 1.00 75.12 85 ASP A O 1
ATOM 642 N N . ALA A 1 86 ? 19.515 -4.186 3.808 1.00 76.25 86 ALA A N 1
ATOM 643 C CA . ALA A 1 86 ? 20.645 -4.941 3.269 1.00 76.25 86 ALA A CA 1
ATOM 644 C C . ALA A 1 86 ? 20.390 -5.515 1.859 1.00 76.25 86 ALA A C 1
ATOM 646 O O . ALA A 1 86 ? 21.340 -5.842 1.155 1.00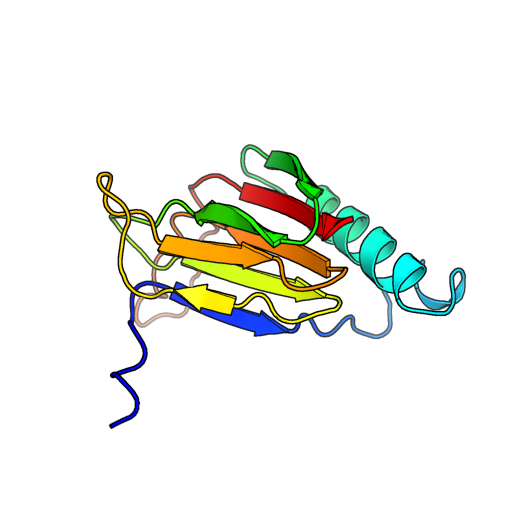 76.25 86 ALA A O 1
ATOM 647 N N . ASN A 1 87 ? 19.126 -5.610 1.435 1.00 71.81 87 ASN A N 1
ATOM 648 C CA . ASN A 1 87 ? 18.711 -6.116 0.129 1.00 71.81 87 ASN A CA 1
ATOM 649 C C . ASN A 1 87 ? 18.364 -4.991 -0.862 1.00 71.81 87 ASN A C 1
ATOM 651 O O . ASN A 1 87 ? 17.964 -5.270 -1.994 1.00 71.81 87 ASN A O 1
ATOM 655 N N . GLY A 1 88 ? 18.512 -3.726 -0.456 1.00 72.69 88 GLY A N 1
ATOM 656 C CA . GLY A 1 88 ? 18.187 -2.562 -1.273 1.00 72.69 88 GLY A CA 1
ATOM 657 C C . GLY A 1 88 ? 16.706 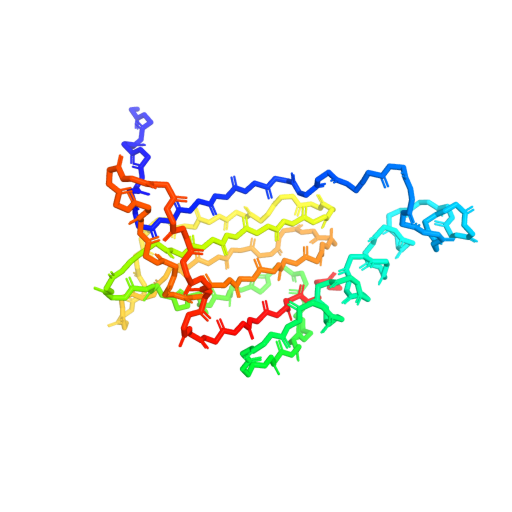-2.172 -1.260 1.00 72.69 88 GLY A C 1
ATOM 658 O O . GLY A 1 88 ? 16.322 -1.313 -2.051 1.00 72.69 88 GLY A O 1
ATOM 659 N N . ASN A 1 89 ? 15.888 -2.763 -0.384 1.00 78.44 89 ASN A N 1
ATOM 660 C CA . ASN A 1 89 ? 14.463 -2.449 -0.240 1.00 78.44 89 ASN A CA 1
ATOM 661 C C . ASN A 1 89 ? 14.242 -1.203 0.624 1.00 78.44 89 ASN A C 1
ATOM 663 O O . ASN A 1 89 ? 15.033 -0.928 1.522 1.00 78.44 89 ASN A O 1
ATOM 667 N N . LEU A 1 90 ? 13.147 -0.472 0.408 1.00 79.44 90 LEU A N 1
ATOM 668 C CA . LEU A 1 90 ? 12.781 0.674 1.245 1.00 79.44 90 LEU A CA 1
ATOM 669 C C . LEU A 1 90 ? 12.315 0.187 2.616 1.00 79.44 90 LEU A C 1
ATOM 671 O O . LEU A 1 90 ? 11.479 -0.710 2.712 1.00 79.44 90 LEU A O 1
ATOM 675 N N . LYS A 1 91 ? 12.805 0.801 3.689 1.00 82.62 91 LYS A N 1
ATOM 676 C CA . LYS A 1 91 ? 12.306 0.513 5.035 1.00 82.62 91 LYS A CA 1
ATOM 677 C C . LYS A 1 91 ? 11.080 1.369 5.322 1.00 82.62 91 LYS A C 1
ATOM 679 O O . LYS A 1 91 ? 11.041 2.548 4.988 1.00 82.62 91 LYS A O 1
ATOM 684 N N . MET A 1 92 ? 10.080 0.799 5.978 1.00 82.75 92 MET A N 1
ATOM 685 C CA . MET A 1 92 ? 8.859 1.508 6.351 1.00 82.75 92 MET A CA 1
ATOM 686 C C . MET A 1 92 ? 8.498 1.226 7.805 1.00 82.75 92 MET A C 1
ATOM 688 O O . MET A 1 92 ? 8.656 0.105 8.279 1.00 82.75 92 MET A O 1
ATOM 692 N N . ILE A 1 93 ? 8.006 2.241 8.509 1.00 82.69 93 ILE A N 1
ATOM 693 C CA . ILE A 1 93 ? 7.468 2.131 9.863 1.00 82.69 93 ILE A CA 1
ATOM 694 C C . ILE A 1 93 ? 5.961 2.364 9.794 1.00 82.69 93 ILE A C 1
ATOM 696 O O . ILE A 1 93 ? 5.497 3.424 9.358 1.00 82.69 93 ILE A O 1
ATOM 700 N N . PHE A 1 94 ? 5.203 1.373 10.258 1.00 84.25 94 PHE A N 1
ATOM 701 C CA . PHE A 1 94 ? 3.752 1.450 10.370 1.00 84.25 94 PHE A CA 1
ATOM 702 C C . PHE A 1 94 ? 3.374 2.111 11.702 1.00 84.25 94 PHE A C 1
ATOM 704 O O . PHE A 1 94 ? 3.379 1.469 12.750 1.00 84.25 94 PHE A O 1
ATOM 711 N N . THR A 1 95 ? 3.109 3.417 11.692 1.00 82.38 95 THR A N 1
ATOM 712 C CA . THR A 1 95 ? 2.933 4.221 12.920 1.00 82.38 95 THR A CA 1
ATOM 713 C C . THR A 1 95 ? 1.485 4.330 13.403 1.00 82.38 95 THR A C 1
ATOM 715 O O . THR A 1 95 ? 1.255 4.807 14.510 1.00 82.38 95 THR A O 1
ATOM 718 N N . GLY A 1 96 ? 0.511 3.879 12.613 1.00 86.38 96 GLY A N 1
ATOM 719 C CA . GLY A 1 96 ? -0.910 3.938 12.946 1.00 86.38 96 GLY A CA 1
ATOM 720 C C . GLY A 1 96 ? -1.752 3.087 12.001 1.00 86.38 96 GLY A C 1
ATOM 721 O O . GLY A 1 96 ? -1.224 2.535 11.037 1.00 86.38 96 GLY A O 1
ATOM 722 N N . GLU A 1 97 ? -3.045 2.978 12.305 1.00 91.25 97 GLU A N 1
ATOM 723 C CA . GLU A 1 97 ? -4.002 2.211 11.500 1.00 91.25 97 GLU A CA 1
ATOM 724 C C . GLU A 1 97 ? -4.069 2.771 10.080 1.00 91.25 97 GLU A C 1
ATOM 726 O O . GLU A 1 97 ? -4.261 3.975 9.866 1.00 91.25 97 GLU A O 1
ATOM 731 N N . ALA A 1 98 ? -3.848 1.891 9.110 1.00 91.75 98 ALA A N 1
ATOM 732 C CA . ALA A 1 98 ? -3.768 2.250 7.708 1.00 91.75 98 ALA A CA 1
ATOM 733 C C . ALA A 1 98 ? -3.916 1.019 6.819 1.00 91.75 98 ALA A C 1
ATOM 735 O O . ALA A 1 98 ? -3.588 -0.100 7.216 1.00 91.75 98 ALA A O 1
ATOM 736 N N . VAL A 1 99 ? -4.331 1.244 5.577 1.00 92.56 99 VAL A N 1
ATOM 737 C CA . VAL A 1 99 ? -4.124 0.279 4.496 1.00 92.56 99 VAL A CA 1
ATOM 738 C C . VAL A 1 99 ? -3.175 0.895 3.489 1.00 92.56 99 VAL A C 1
ATOM 740 O O . VAL A 1 99 ? -3.400 2.013 3.028 1.00 92.56 99 VAL A O 1
ATOM 743 N N . ILE A 1 100 ? -2.110 0.170 3.157 1.00 91.31 100 ILE A N 1
ATOM 744 C CA . ILE A 1 100 ? -1.051 0.634 2.263 1.00 91.31 100 ILE A CA 1
ATOM 745 C C . ILE A 1 100 ? -0.952 -0.329 1.093 1.00 91.31 100 ILE A C 1
ATOM 747 O O . ILE A 1 100 ? -0.622 -1.500 1.242 1.00 91.31 100 ILE A O 1
ATOM 751 N N . GLU A 1 101 ? -1.217 0.180 -0.092 1.00 90.44 101 GLU A N 1
ATOM 752 C CA . GLU A 1 101 ? -1.059 -0.531 -1.342 1.00 90.44 101 GLU A CA 1
ATOM 753 C C . GLU A 1 101 ? 0.298 -0.197 -1.950 1.00 90.44 101 GLU A C 1
ATOM 755 O O . GLU A 1 101 ? 0.654 0.971 -2.105 1.00 90.44 101 GLU A O 1
ATOM 760 N N . VAL A 1 102 ? 1.036 -1.229 -2.340 1.00 88.19 102 VAL A N 1
ATOM 761 C CA . VAL A 1 102 ? 2.341 -1.103 -2.979 1.00 88.19 102 VAL A CA 1
ATOM 762 C C . VAL A 1 102 ? 2.315 -1.845 -4.303 1.00 88.19 102 VAL A C 1
ATOM 764 O O . VAL A 1 102 ? 2.052 -3.047 -4.352 1.00 88.19 102 VAL A O 1
ATOM 767 N N . ILE A 1 103 ? 2.588 -1.121 -5.385 1.00 85.69 103 ILE A N 1
ATOM 768 C CA . ILE A 1 103 ? 2.672 -1.661 -6.742 1.00 85.69 103 ILE A CA 1
ATOM 769 C C . ILE A 1 103 ? 4.124 -1.552 -7.200 1.00 85.69 103 ILE A C 1
ATOM 771 O O . ILE A 1 103 ? 4.665 -0.449 -7.340 1.00 85.69 103 ILE A O 1
ATOM 775 N N . TYR A 1 104 ? 4.746 -2.702 -7.450 1.00 78.44 104 TYR A N 1
ATOM 776 C CA . TYR A 1 104 ? 6.128 -2.778 -7.918 1.00 78.44 104 TYR A CA 1
ATOM 777 C C . TYR A 1 104 ? 6.189 -2.766 -9.449 1.00 78.44 104 TYR A C 1
ATOM 779 O O . TYR A 1 104 ? 5.263 -3.211 -10.128 1.00 78.44 104 TYR A O 1
ATOM 787 N N . ASN A 1 105 ? 7.318 -2.307 -9.989 1.00 66.81 105 ASN A N 1
ATOM 788 C CA . ASN A 1 105 ? 7.619 -2.252 -11.422 1.00 66.81 105 ASN A CA 1
ATOM 789 C C . ASN A 1 105 ? 6.605 -1.445 -12.247 1.00 66.81 105 ASN A C 1
ATOM 791 O O . ASN A 1 105 ? 6.177 -1.889 -13.312 1.00 66.81 105 ASN A O 1
ATOM 795 N N . SER A 1 106 ? 6.218 -0.251 -11.780 1.00 61.69 106 SER A N 1
ATOM 796 C CA . SER A 1 106 ? 5.559 0.702 -12.678 1.00 61.69 106 SER A CA 1
ATOM 797 C C . SER A 1 106 ? 6.624 1.393 -13.528 1.00 61.69 106 SER A C 1
ATOM 799 O O . SER A 1 106 ? 7.509 2.069 -13.003 1.00 61.69 106 SER A O 1
ATOM 801 N N . GLU A 1 107 ? 6.608 1.206 -14.840 1.00 56.38 107 GLU A N 1
ATOM 802 C CA . GLU A 1 107 ? 7.504 1.975 -15.703 1.00 56.38 107 GLU A CA 1
ATOM 803 C C . GLU A 1 107 ? 7.020 3.425 -15.788 1.00 56.38 107 GLU A C 1
ATOM 805 O O . GLU A 1 107 ? 5.818 3.703 -15.841 1.00 56.38 107 GLU A O 1
ATOM 810 N N . LYS A 1 108 ? 7.964 4.374 -15.763 1.00 51.03 108 LYS A N 1
ATOM 811 C CA . LYS A 1 108 ? 7.643 5.788 -15.966 1.00 51.03 108 LYS A CA 1
ATOM 812 C C . LYS A 1 108 ? 7.131 5.932 -17.400 1.00 51.03 108 LYS A C 1
ATOM 814 O O . LYS A 1 108 ? 7.759 5.446 -18.336 1.00 51.03 108 LYS A O 1
ATOM 819 N N . VAL A 1 109 ? 5.994 6.604 -17.544 1.00 52.81 109 VAL A N 1
ATOM 820 C CA . VAL A 1 109 ? 5.324 6.868 -18.821 1.00 52.81 109 VAL A CA 1
ATOM 821 C C . VAL A 1 109 ? 6.339 7.401 -19.839 1.00 52.81 109 VAL A C 1
ATOM 823 O O . VAL A 1 109 ? 6.927 8.462 -19.626 1.00 52.81 109 VAL A O 1
ATOM 826 N N . GLY A 1 110 ? 6.558 6.682 -20.943 1.00 50.44 110 GLY A N 1
ATOM 827 C CA . GLY A 1 110 ? 7.279 7.240 -22.089 1.00 50.44 110 GLY A CA 1
ATOM 828 C C . GLY A 1 110 ? 6.542 8.464 -22.651 1.00 50.44 110 GLY A C 1
ATOM 829 O O . GLY A 1 110 ? 5.337 8.616 -22.435 1.00 50.44 110 GLY A O 1
ATOM 830 N N . ALA A 1 111 ? 7.243 9.315 -23.410 1.00 47.47 111 ALA A N 1
ATOM 831 C CA . ALA A 1 111 ? 6.804 10.642 -23.886 1.00 47.47 111 ALA A CA 1
ATOM 832 C C . ALA A 1 111 ? 5.442 10.711 -24.628 1.00 47.47 111 ALA A C 1
ATOM 834 O O . ALA A 1 111 ? 4.943 11.800 -24.895 1.00 47.47 111 ALA A O 1
ATOM 835 N N . HIS A 1 112 ? 4.815 9.572 -24.937 1.00 51.59 112 HIS A N 1
ATOM 836 C CA . HIS A 1 112 ? 3.531 9.467 -25.638 1.00 51.59 112 HIS A CA 1
ATOM 837 C C . HIS A 1 112 ? 2.375 8.910 -24.788 1.00 51.59 112 HIS A C 1
ATOM 839 O O . HIS A 1 112 ? 1.370 8.459 -25.335 1.00 51.59 112 HIS A O 1
ATOM 845 N N . GLY A 1 113 ? 2.486 8.913 -23.455 1.00 45.69 113 GLY A N 1
ATOM 846 C CA . GLY A 1 113 ? 1.319 8.781 -22.568 1.00 45.69 113 GLY A CA 1
ATOM 847 C C . GLY A 1 113 ? 0.648 7.401 -22.506 1.00 45.69 113 GLY A C 1
ATOM 848 O O . GLY A 1 113 ? -0.336 7.232 -21.790 1.00 45.69 113 GLY A O 1
ATOM 849 N N . ARG A 1 114 ? 1.144 6.386 -23.223 1.00 42.97 114 ARG A N 1
ATOM 850 C CA . ARG A 1 114 ? 0.570 5.032 -23.195 1.00 42.97 114 ARG A CA 1
ATOM 851 C C . ARG A 1 114 ? 1.176 4.213 -22.059 1.00 42.97 114 ARG A C 1
ATOM 853 O O . ARG A 1 114 ? 2.054 3.387 -22.280 1.00 42.97 114 ARG A O 1
ATOM 860 N N . ASN A 1 115 ? 0.663 4.425 -20.848 1.00 49.50 115 ASN A N 1
ATOM 861 C CA . ASN A 1 115 ? 0.834 3.492 -19.734 1.00 49.50 115 ASN A CA 1
ATOM 862 C C . ASN A 1 115 ? 0.229 2.136 -20.113 1.00 49.50 115 ASN A C 1
ATOM 864 O O . ASN A 1 115 ? -0.991 1.977 -20.122 1.00 49.50 115 ASN A O 1
ATOM 868 N N . ARG A 1 116 ? 1.066 1.142 -20.418 1.00 48.41 116 ARG A N 1
ATOM 869 C CA . ARG A 1 116 ? 0.623 -0.246 -20.603 1.00 48.41 116 ARG A CA 1
ATOM 870 C C . ARG A 1 116 ? 0.830 -1.060 -19.327 1.00 48.41 116 ARG A C 1
ATOM 872 O O . ARG A 1 116 ? 1.499 -2.072 -19.343 1.00 48.41 116 ARG A O 1
ATOM 879 N N . GLY A 1 117 ? 0.169 -0.640 -18.250 1.00 51.34 117 GLY A N 1
ATOM 880 C CA . GLY A 1 117 ? -0.094 -1.490 -17.085 1.00 51.34 117 GLY A CA 1
ATOM 881 C C . GLY A 1 117 ? 1.104 -1.791 -16.177 1.00 51.34 117 GLY A C 1
ATOM 882 O O . GLY A 1 117 ? 2.264 -1.750 -16.568 1.00 51.34 117 GLY A O 1
ATOM 883 N N . ALA A 1 118 ? 0.803 -2.094 -14.916 1.00 54.06 118 ALA A N 1
ATOM 884 C CA . ALA A 1 118 ? 1.775 -2.687 -14.010 1.00 54.06 118 ALA A CA 1
ATOM 885 C C . ALA A 1 118 ? 2.119 -4.100 -14.512 1.00 54.06 118 ALA A C 1
ATOM 887 O O . ALA A 1 118 ? 1.223 -4.931 -14.641 1.00 54.06 118 ALA A O 1
ATOM 888 N N . HIS A 1 119 ? 3.396 -4.372 -14.784 1.00 57.72 119 HIS A N 1
ATOM 889 C CA . HIS A 1 119 ? 3.891 -5.707 -15.154 1.00 57.72 119 HIS A CA 1
ATOM 890 C C . HIS A 1 119 ? 4.420 -6.507 -13.945 1.00 57.72 119 HIS A C 1
ATOM 892 O O . HIS A 1 119 ? 4.930 -7.612 -14.108 1.00 57.72 119 HIS A O 1
ATOM 898 N N . GLY A 1 120 ? 4.357 -5.936 -12.738 1.00 72.88 120 GLY A N 1
ATOM 899 C CA . GLY A 1 120 ? 4.996 -6.476 -11.539 1.00 72.88 120 GLY A CA 1
ATOM 900 C C . GLY A 1 120 ? 4.085 -7.301 -10.635 1.00 72.88 120 GLY A C 1
ATOM 901 O O . GLY A 1 120 ? 3.269 -8.094 -11.085 1.00 72.88 120 GLY A O 1
ATOM 902 N N . GLN A 1 121 ? 4.268 -7.107 -9.333 1.00 78.62 121 GLN A N 1
ATOM 903 C CA . GLN A 1 121 ? 3.452 -7.672 -8.260 1.00 78.62 121 GLN A CA 1
ATOM 904 C C . GLN A 1 121 ? 2.806 -6.531 -7.472 1.00 78.62 121 GLN A C 1
ATOM 906 O O . GLN A 1 121 ? 3.207 -5.366 -7.588 1.00 78.62 121 GLN A O 1
ATOM 911 N N . LYS A 1 122 ? 1.830 -6.875 -6.642 1.00 86.44 122 LYS A N 1
ATOM 912 C CA . LYS A 1 122 ? 1.151 -5.947 -5.750 1.00 86.44 122 LYS A CA 1
ATOM 913 C C . LYS A 1 122 ? 1.102 -6.510 -4.336 1.00 86.44 122 LYS A C 1
ATOM 915 O O . LYS A 1 122 ? 0.807 -7.689 -4.158 1.00 86.44 122 LYS A O 1
ATOM 920 N N . LYS A 1 123 ? 1.331 -5.658 -3.338 1.00 89.44 123 LYS A N 1
ATOM 921 C CA . LYS A 1 123 ? 1.051 -5.974 -1.933 1.00 89.44 123 LYS A CA 1
ATOM 922 C C . LYS A 1 123 ? 0.086 -4.974 -1.326 1.00 89.44 123 LYS A C 1
ATOM 924 O O . LYS A 1 123 ? 0.157 -3.786 -1.627 1.00 89.44 123 LYS A O 1
ATOM 929 N N . ILE A 1 124 ? -0.796 -5.457 -0.464 1.00 91.44 124 ILE A N 1
ATOM 930 C CA . ILE A 1 124 ? -1.644 -4.629 0.392 1.00 91.44 124 ILE A CA 1
ATOM 931 C C . ILE A 1 124 ? -1.267 -4.940 1.836 1.00 91.44 124 ILE A C 1
ATOM 933 O O . ILE A 1 124 ? -1.404 -6.076 2.274 1.00 91.44 124 ILE A O 1
ATOM 937 N N . TYR A 1 125 ? -0.792 -3.939 2.566 1.00 91.44 125 TYR A N 1
ATOM 938 C CA . TYR A 1 125 ? -0.537 -4.028 3.996 1.00 91.44 125 TYR A CA 1
ATOM 939 C C . TYR A 1 125 ? -1.747 -3.491 4.750 1.00 91.44 125 TYR A C 1
ATOM 941 O O . TYR A 1 125 ? -2.134 -2.344 4.534 1.00 91.44 125 TYR A O 1
ATOM 949 N N . VAL A 1 126 ? -2.315 -4.304 5.631 1.00 92.94 126 VAL A N 1
ATOM 950 C CA . VAL A 1 126 ? -3.363 -3.907 6.575 1.00 92.94 126 VAL A CA 1
ATOM 951 C C . VAL A 1 126 ? -2.703 -3.739 7.938 1.00 92.94 126 VAL A C 1
ATOM 953 O O . VAL A 1 126 ? -2.147 -4.696 8.475 1.00 92.94 126 VAL A O 1
ATOM 956 N N . VAL A 1 127 ? -2.692 -2.509 8.451 1.00 91.00 127 VAL A N 1
ATOM 957 C CA . VAL A 1 127 ? -2.044 -2.163 9.719 1.00 91.00 127 VAL A CA 1
ATOM 958 C C . VAL A 1 127 ? -3.084 -2.097 10.829 1.00 91.00 127 VAL A C 1
ATOM 960 O O . VAL A 1 127 ? -3.977 -1.249 10.782 1.00 91.00 127 VAL A O 1
ATOM 963 N N . GLU A 1 128 ? -2.907 -2.950 11.836 1.00 88.06 128 GLU A N 1
ATOM 964 C CA . GLU A 1 128 ? -3.773 -3.099 13.016 1.00 88.06 128 GLU A CA 1
ATOM 965 C C . GLU A 1 128 ? -3.026 -2.832 14.331 1.00 88.06 128 GLU A C 1
ATOM 967 O O . GLU A 1 128 ? -1.786 -3.006 14.421 1.00 88.06 128 GLU A O 1
#
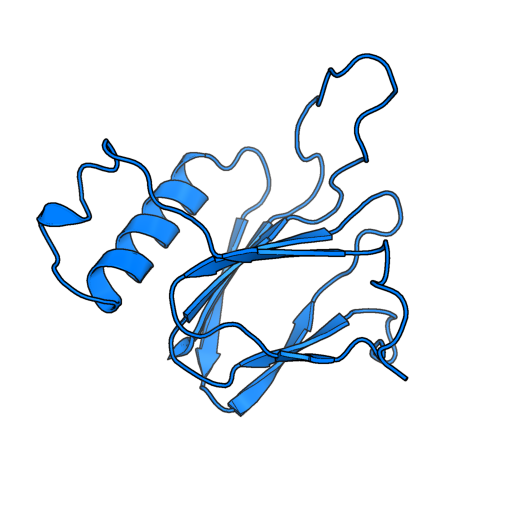
pLDDT: mean 74.37, std 15.31, range [29.98, 92.94]

Foldseek 3Di:
DPDDPDQQEDEEEDDDDPPLVQLVVDDDQVSVQVSCCVVLVVPDPAAEDEAEDEAFDKDFAATAPAAHKYKYKGDDRWDWDCDHDPVRTIIIHRHDFMKMKIQYQQHDDDPPRDRPDRPHHMYIYGYD

Radius of gyration: 14.99 Å; chains: 1; bounding box: 43×31×41 Å